Protein AF-A0A811T6S0-F1 (afdb_monomer_lite)

pLDDT: mean 76.05, std 18.69, range [38.94, 95.69]

Structure (mmCIF, N/CA/C/O backbone)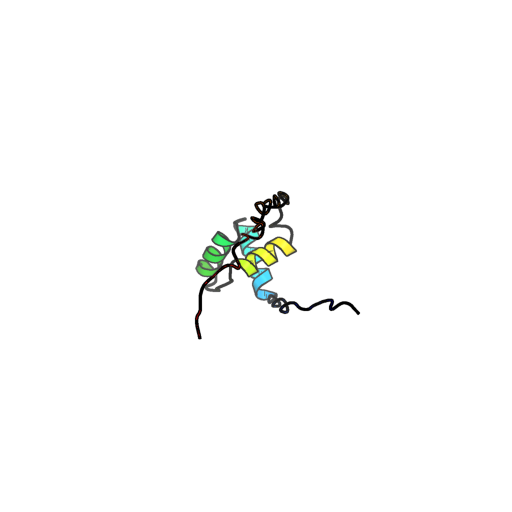:
data_AF-A0A811T6S0-F1
#
_entry.id   AF-A0A811T6S0-F1
#
loop_
_atom_site.group_PDB
_atom_site.id
_atom_site.type_symbol
_atom_site.label_atom_id
_atom_site.label_alt_id
_atom_site.label_comp_id
_atom_site.label_asym_id
_atom_site.label_entity_id
_atom_site.label_seq_id
_atom_site.pdbx_PDB_ins_code
_atom_site.Cartn_x
_atom_site.Cartn_y
_atom_site.Cartn_z
_atom_site.occupancy
_atom_site.B_iso_or_equiv
_atom_site.auth_seq_id
_atom_site.auth_comp_id
_atom_site.auth_asym_id
_atom_site.auth_atom_id
_atom_site.pdbx_PDB_model_num
ATOM 1 N N . MET A 1 1 ? 30.920 17.713 -7.776 1.00 40.75 1 MET A N 1
ATOM 2 C CA . MET A 1 1 ? 29.458 17.919 -7.659 1.00 40.75 1 MET A CA 1
ATOM 3 C C . MET A 1 1 ? 28.820 16.615 -7.222 1.00 40.75 1 MET A C 1
ATOM 5 O O . MET A 1 1 ? 29.126 15.578 -7.792 1.00 40.75 1 MET A O 1
ATOM 9 N N . ILE A 1 2 ? 28.019 16.673 -6.160 1.00 52.81 2 ILE A N 1
ATOM 10 C CA . ILE A 1 2 ? 27.469 15.518 -5.442 1.00 52.81 2 ILE A CA 1
ATOM 11 C C . ILE A 1 2 ? 26.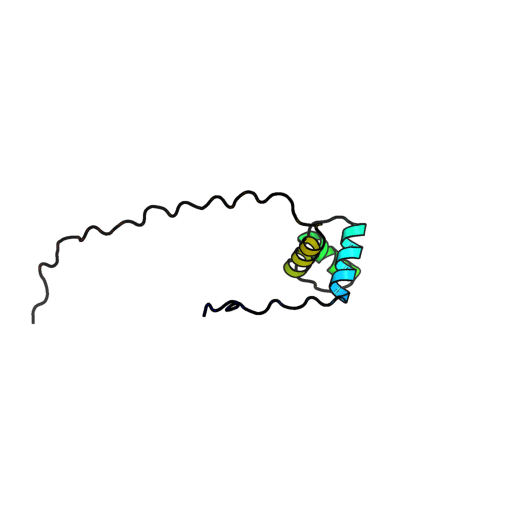436 14.790 -6.310 1.00 52.81 2 ILE A C 1
ATOM 13 O O . ILE A 1 2 ? 25.531 15.399 -6.881 1.00 52.81 2 ILE A O 1
ATOM 17 N N . SER A 1 3 ? 26.586 13.474 -6.384 1.00 56.41 3 SER A N 1
ATOM 18 C CA . SER A 1 3 ? 25.760 12.507 -7.096 1.00 56.41 3 SER A CA 1
ATOM 19 C C . SER A 1 3 ? 24.350 12.409 -6.490 1.00 56.41 3 SER A C 1
ATOM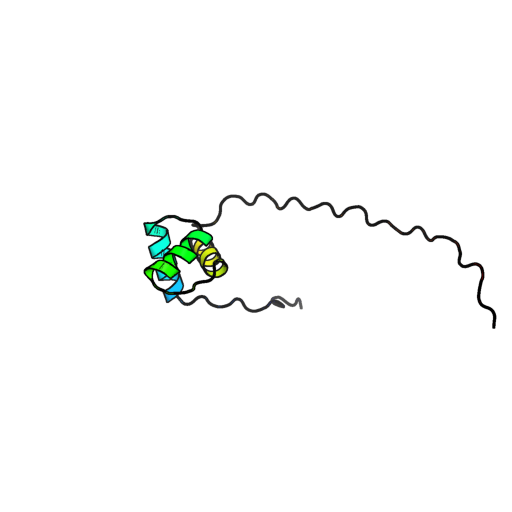 21 O O . SER A 1 3 ? 24.039 11.538 -5.683 1.00 56.41 3 SER A O 1
ATOM 23 N N . LYS A 1 4 ? 23.469 13.339 -6.872 1.00 61.00 4 LYS A N 1
ATOM 24 C CA . LYS A 1 4 ? 22.167 13.551 -6.216 1.00 61.00 4 LYS A CA 1
ATOM 25 C C . LYS A 1 4 ? 21.147 12.406 -6.334 1.00 61.00 4 LYS A C 1
ATOM 27 O O . LYS A 1 4 ? 20.155 12.469 -5.626 1.00 61.00 4 LYS A O 1
ATOM 32 N N . ASN A 1 5 ? 21.356 11.381 -7.170 1.00 60.78 5 ASN A N 1
ATOM 33 C CA . ASN A 1 5 ? 20.371 10.311 -7.409 1.00 60.78 5 ASN A CA 1
ATOM 34 C C . ASN A 1 5 ? 21.014 8.978 -7.867 1.00 60.78 5 ASN A C 1
ATOM 36 O O . ASN A 1 5 ? 20.680 8.466 -8.928 1.00 60.78 5 ASN A O 1
ATOM 40 N N . LEU A 1 6 ? 21.929 8.380 -7.095 1.00 65.94 6 LEU A N 1
ATOM 41 C CA . LEU A 1 6 ? 22.524 7.062 -7.431 1.00 65.94 6 LEU A CA 1
ATOM 42 C C . LEU A 1 6 ? 21.600 5.853 -7.146 1.00 65.94 6 LEU A C 1
ATOM 44 O O . LEU A 1 6 ? 22.057 4.716 -7.072 1.0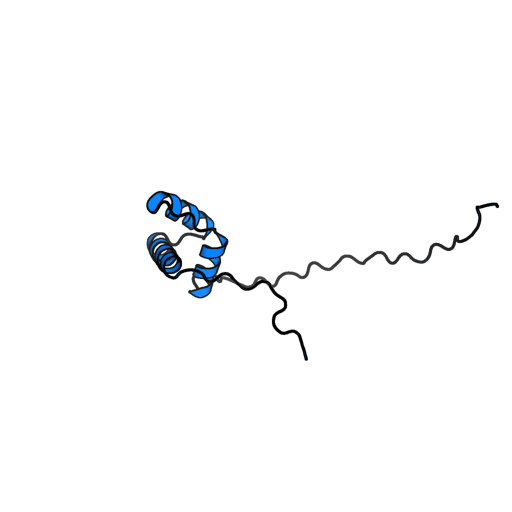0 65.94 6 LEU A O 1
ATOM 48 N N . GLY A 1 7 ? 20.300 6.082 -6.940 1.00 73.62 7 GLY A N 1
ATOM 49 C CA . GLY A 1 7 ? 19.334 5.040 -6.585 1.00 73.62 7 GLY A CA 1
ATOM 50 C C . GLY A 1 7 ? 18.574 4.473 -7.786 1.00 73.62 7 GLY A C 1
ATOM 51 O O . GLY A 1 7 ? 18.440 5.121 -8.821 1.00 73.62 7 GLY A O 1
ATOM 52 N N . ARG A 1 8 ? 17.998 3.271 -7.626 1.00 76.31 8 ARG A N 1
ATOM 53 C CA . ARG A 1 8 ? 17.070 2.698 -8.614 1.00 76.31 8 ARG A CA 1
ATOM 54 C C . ARG A 1 8 ? 15.870 3.643 -8.799 1.00 76.31 8 ARG A C 1
ATOM 56 O O . ARG A 1 8 ? 15.257 4.011 -7.791 1.00 76.31 8 ARG A O 1
ATOM 63 N N . PRO A 1 9 ? 15.486 3.997 -10.040 1.00 77.69 9 PRO A N 1
ATOM 64 C CA . PRO A 1 9 ? 14.310 4.826 -10.270 1.00 77.69 9 PRO A CA 1
ATOM 65 C C . PRO A 1 9 ? 13.073 4.158 -9.663 1.00 77.69 9 PRO A C 1
ATOM 67 O O . PRO A 1 9 ? 12.868 2.944 -9.789 1.00 77.69 9 PRO A O 1
ATOM 70 N N . LYS A 1 10 ? 12.255 4.953 -8.966 1.00 76.50 10 LYS A N 1
ATOM 71 C CA . LYS A 1 10 ? 10.991 4.465 -8.412 1.00 76.50 10 LYS A CA 1
ATOM 72 C C . LYS A 1 10 ? 10.067 4.104 -9.569 1.00 76.50 10 LYS A C 1
ATOM 74 O O . LYS A 1 10 ? 9.946 4.862 -10.526 1.00 76.50 10 LYS A O 1
ATOM 79 N N . LYS A 1 11 ? 9.413 2.948 -9.473 1.00 78.69 11 LYS A N 1
ATOM 80 C CA . LYS A 1 11 ? 8.389 2.567 -10.446 1.00 78.69 11 LYS A CA 1
ATOM 81 C C . LYS A 1 11 ? 7.212 3.529 -10.320 1.00 78.69 11 LYS A C 1
ATOM 83 O O . LYS A 1 11 ? 6.687 3.700 -9.219 1.00 78.69 11 LYS A O 1
ATOM 88 N N . THR A 1 12 ? 6.807 4.121 -11.435 1.00 83.00 12 THR A N 1
ATOM 89 C CA . THR A 1 12 ? 5.561 4.883 -11.515 1.00 83.00 12 THR A CA 1
ATOM 90 C C . THR A 1 12 ? 4.395 3.927 -11.295 1.00 83.00 12 THR A C 1
ATOM 92 O O . THR A 1 12 ? 4.347 2.848 -11.888 1.00 83.00 12 THR A O 1
ATOM 95 N N . ILE A 1 13 ? 3.487 4.295 -10.396 1.00 84.12 13 ILE A N 1
ATOM 96 C CA . ILE A 1 13 ? 2.268 3.533 -10.130 1.00 84.12 13 ILE A CA 1
ATOM 97 C C . ILE A 1 13 ? 1.219 4.035 -11.129 1.00 84.12 13 ILE A C 1
ATOM 99 O O . ILE A 1 13 ? 1.033 5.248 -11.221 1.00 84.12 13 ILE A O 1
ATOM 103 N N . PRO A 1 14 ? 0.572 3.157 -11.915 1.00 88.12 14 PRO A N 1
ATOM 104 C CA . PRO A 1 14 ? -0.471 3.586 -12.836 1.00 88.12 14 PRO A CA 1
ATOM 105 C C . PRO A 1 14 ? -1.688 4.093 -12.057 1.00 88.12 14 PRO A C 1
ATOM 107 O O . PRO A 1 14 ? -2.092 3.499 -11.056 1.00 88.12 14 PRO A O 1
ATOM 110 N N . GLU A 1 15 ? -2.311 5.155 -12.560 1.00 88.38 15 GLU A N 1
ATOM 111 C CA . GLU A 1 15 ? -3.458 5.821 -11.928 1.00 88.38 15 GLU A CA 1
ATOM 112 C C . GLU A 1 15 ? -4.655 4.877 -11.722 1.00 88.38 15 GLU A C 1
ATOM 114 O O . GLU A 1 15 ? -5.339 4.933 -10.702 1.00 88.38 15 GLU A O 1
ATOM 119 N N . SER A 1 16 ? -4.844 3.911 -12.630 1.00 90.00 16 SER A N 1
ATOM 120 C CA . SER A 1 16 ? -5.863 2.865 -12.484 1.00 90.00 16 SER A CA 1
ATOM 121 C C . SER A 1 16 ? -5.715 2.068 -11.184 1.00 90.00 16 SER A C 1
ATOM 123 O O . SER A 1 16 ? -6.725 1.724 -10.573 1.00 90.00 16 SER A O 1
ATOM 125 N N . TYR A 1 17 ? -4.486 1.794 -10.731 1.00 90.38 17 TYR A N 1
ATOM 126 C CA . TYR A 1 17 ? -4.266 1.109 -9.457 1.00 90.38 17 TYR A CA 1
ATOM 127 C C . TYR A 1 17 ? -4.524 2.024 -8.270 1.00 90.38 17 TYR A C 1
ATOM 129 O O . TYR A 1 17 ? -5.105 1.565 -7.290 1.00 90.38 17 TYR A O 1
ATOM 137 N N . GLU A 1 18 ? -4.141 3.301 -8.356 1.00 92.88 18 GLU A N 1
ATOM 138 C CA . GLU A 1 18 ? -4.422 4.270 -7.292 1.00 92.88 18 GLU A CA 1
ATOM 139 C C . GLU A 1 18 ? -5.933 4.354 -7.024 1.00 92.88 18 GLU A C 1
ATOM 141 O O . GLU A 1 18 ? -6.361 4.188 -5.882 1.00 92.88 18 GLU A O 1
ATOM 146 N N . ASN A 1 19 ? -6.745 4.464 -8.078 1.00 93.69 19 ASN A N 1
ATOM 147 C CA . ASN A 1 19 ? -8.204 4.539 -7.968 1.00 93.69 19 ASN A CA 1
ATOM 148 C C . ASN A 1 19 ? -8.832 3.287 -7.336 1.00 93.69 19 ASN A C 1
ATOM 150 O O . ASN A 1 19 ? -9.704 3.399 -6.471 1.00 93.69 19 ASN A O 1
ATOM 154 N N . VAL A 1 20 ? -8.379 2.088 -7.721 1.00 94.44 20 VAL A N 1
ATOM 155 C CA . VAL A 1 20 ? -8.871 0.829 -7.132 1.00 94.44 20 VAL A CA 1
ATOM 156 C C . VAL A 1 20 ? -8.526 0.761 -5.645 1.00 94.44 20 VAL A C 1
ATOM 158 O O . VAL A 1 20 ? -9.396 0.473 -4.823 1.00 94.44 20 VAL A O 1
ATOM 161 N N . ILE A 1 21 ? -7.279 1.076 -5.283 1.00 93.81 21 ILE A N 1
ATOM 162 C CA . ILE A 1 21 ? -6.819 1.054 -3.889 1.00 93.81 21 ILE A CA 1
ATOM 163 C C . ILE A 1 21 ? -7.636 2.026 -3.035 1.00 93.81 21 ILE A C 1
ATOM 165 O O . ILE A 1 21 ? -8.107 1.637 -1.967 1.00 93.81 21 ILE A O 1
ATOM 169 N N . LEU A 1 22 ? -7.832 3.260 -3.506 1.00 93.75 22 LEU A N 1
ATOM 170 C CA . LEU A 1 22 ? -8.587 4.288 -2.788 1.00 93.75 22 LEU A CA 1
ATOM 171 C C . LEU A 1 22 ? -10.039 3.871 -2.567 1.00 93.75 22 LEU A C 1
ATOM 173 O O . LEU A 1 22 ? -10.516 3.914 -1.436 1.00 93.75 22 LEU A O 1
ATOM 177 N N . LYS A 1 23 ? -10.708 3.368 -3.611 1.00 94.62 23 LYS A N 1
ATOM 178 C CA . LYS A 1 23 ? -12.097 2.902 -3.526 1.00 94.62 23 LYS A CA 1
ATOM 179 C C . LYS A 1 23 ? -12.264 1.754 -2.527 1.00 94.62 23 LYS A C 1
ATOM 181 O O . LYS A 1 23 ? -13.210 1.742 -1.740 1.00 94.62 23 LYS A O 1
ATOM 186 N N . LYS A 1 24 ? -11.355 0.770 -2.532 1.00 94.69 24 LYS A N 1
ATOM 187 C CA . LYS A 1 24 ? -11.416 -0.345 -1.568 1.00 94.69 24 LYS A CA 1
ATOM 188 C C . LYS A 1 24 ? -11.053 0.106 -0.154 1.00 94.69 24 LYS A C 1
ATOM 190 O O . LYS A 1 24 ? -11.667 -0.367 0.801 1.00 94.69 24 LYS A O 1
ATOM 195 N N . TYR A 1 25 ? -10.089 1.015 -0.010 1.00 94.25 25 TYR A N 1
ATOM 196 C CA . TYR A 1 25 ? -9.732 1.578 1.289 1.00 94.25 25 TYR A CA 1
ATOM 197 C C . TYR A 1 25 ? -10.880 2.393 1.886 1.00 94.25 25 TYR A C 1
ATOM 199 O O . TYR A 1 25 ? -11.161 2.254 3.069 1.00 94.25 25 TYR A O 1
ATOM 207 N N . GLU A 1 26 ? -11.598 3.179 1.089 1.00 93.00 26 GLU A N 1
ATOM 208 C CA . GLU A 1 26 ? -12.771 3.921 1.554 1.00 93.00 26 GLU A CA 1
ATOM 209 C C . GLU A 1 26 ? -13.877 2.983 2.055 1.00 93.00 26 GLU A C 1
ATOM 211 O O . GLU A 1 26 ? -14.443 3.211 3.123 1.00 93.00 26 GLU A O 1
ATOM 216 N N . ARG A 1 27 ? -14.121 1.884 1.328 1.00 94.31 27 ARG A N 1
ATOM 217 C CA . ARG A 1 27 ? -15.151 0.897 1.671 1.00 94.31 27 ARG A CA 1
ATOM 218 C C . ARG A 1 27 ? -14.837 0.104 2.939 1.00 94.31 27 ARG A C 1
ATOM 220 O O . ARG A 1 27 ? -15.731 -0.115 3.749 1.00 94.31 27 ARG A O 1
ATOM 227 N N . TYR A 1 28 ? -13.600 -0.370 3.084 1.00 92.38 28 TYR A N 1
ATOM 228 C CA . TYR A 1 28 ? -13.242 -1.335 4.129 1.00 92.38 28 TYR A CA 1
ATOM 229 C C . TYR A 1 28 ? -12.337 -0.769 5.229 1.00 92.38 28 TYR A C 1
ATOM 231 O O . TYR A 1 28 ? -12.294 -1.325 6.323 1.00 92.38 28 TYR A O 1
ATOM 239 N N . ARG A 1 29 ? -11.597 0.312 4.953 1.00 89.81 29 ARG A N 1
ATOM 240 C CA . ARG A 1 29 ? -10.612 0.950 5.851 1.00 89.81 29 ARG A CA 1
ATOM 241 C C . ARG A 1 29 ? -9.604 -0.030 6.463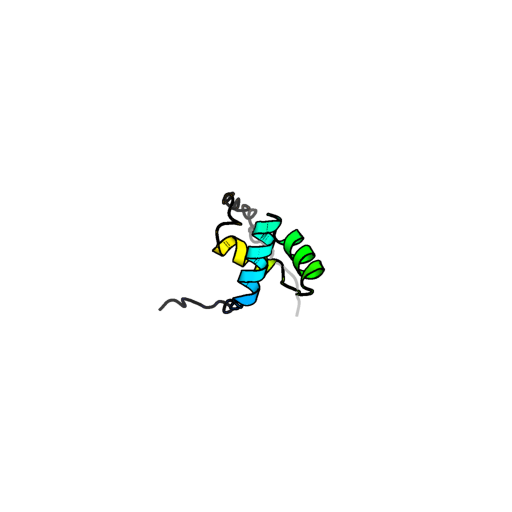 1.00 89.81 29 ARG A C 1
ATOM 243 O O . ARG A 1 29 ? -9.273 0.041 7.643 1.00 89.81 29 ARG A O 1
ATOM 250 N N . LEU A 1 30 ? -9.118 -0.963 5.645 1.00 90.56 30 LEU A N 1
ATOM 251 C CA . LEU A 1 30 ? -8.192 -2.019 6.059 1.00 90.56 30 LEU A CA 1
ATOM 252 C C . LEU A 1 30 ? -6.724 -1.646 5.816 1.00 90.56 30 LEU A C 1
ATOM 254 O O . LEU A 1 30 ? -6.398 -0.743 5.047 1.00 90.56 30 LEU A O 1
ATOM 258 N N . ASN A 1 31 ? -5.820 -2.399 6.449 1.00 90.88 31 ASN A N 1
ATOM 259 C CA . ASN A 1 31 ? -4.385 -2.293 6.190 1.00 90.88 31 ASN A CA 1
ATOM 260 C C . ASN A 1 31 ? -4.008 -2.832 4.789 1.00 90.88 31 ASN A C 1
ATOM 262 O O . ASN A 1 31 ? -4.786 -3.527 4.132 1.00 90.88 31 ASN A O 1
ATOM 266 N N . ALA A 1 32 ? -2.781 -2.544 4.343 1.00 92.31 32 ALA A N 1
ATOM 267 C CA . ALA A 1 32 ? -2.310 -2.922 3.007 1.00 92.31 32 ALA A CA 1
ATOM 268 C C . ALA A 1 32 ? -2.344 -4.442 2.742 1.00 92.31 32 ALA A C 1
ATOM 270 O O . ALA A 1 32 ? -2.651 -4.858 1.628 1.00 92.31 32 ALA A O 1
ATOM 271 N N . LEU A 1 33 ? -2.066 -5.263 3.761 1.00 92.56 33 LEU A N 1
ATOM 272 C CA . LEU A 1 33 ? -2.040 -6.724 3.641 1.00 92.56 33 LEU A CA 1
ATOM 273 C C . LEU A 1 33 ? -3.437 -7.309 3.400 1.00 92.56 33 LEU A C 1
ATOM 275 O O . LEU A 1 33 ? -3.607 -8.209 2.580 1.00 92.56 33 LEU A O 1
ATOM 279 N N . TYR A 1 34 ? -4.452 -6.799 4.096 1.00 93.69 34 TYR A N 1
ATOM 280 C CA . TYR A 1 34 ? -5.829 -7.226 3.867 1.00 93.69 34 TYR A CA 1
ATOM 281 C C . TYR A 1 34 ? -6.391 -6.644 2.571 1.00 93.69 34 TYR A C 1
ATOM 283 O O . TYR A 1 34 ? -7.093 -7.353 1.854 1.00 93.69 34 TYR A O 1
ATOM 291 N N . LEU A 1 35 ? -6.037 -5.405 2.221 1.00 94.50 35 LEU A N 1
ATOM 292 C CA . LEU A 1 35 ? -6.433 -4.817 0.941 1.00 94.50 35 LEU A CA 1
ATOM 293 C C . LEU A 1 35 ? -5.915 -5.611 -0.257 1.00 94.50 35 LEU A C 1
ATOM 295 O O . LEU A 1 35 ? -6.666 -5.798 -1.205 1.00 94.50 35 LEU A O 1
ATOM 299 N N . GLU A 1 36 ? -4.686 -6.127 -0.211 1.00 95.69 36 GLU A N 1
ATOM 300 C CA . GLU A 1 36 ? -4.158 -7.004 -1.264 1.00 95.69 36 GLU A CA 1
ATOM 301 C C . GLU A 1 36 ? -5.066 -8.221 -1.494 1.00 95.69 36 GLU A C 1
ATOM 303 O O . GLU A 1 36 ? -5.427 -8.529 -2.632 1.00 95.69 36 GLU A O 1
ATOM 308 N N . LYS A 1 37 ? -5.501 -8.873 -0.409 1.00 95.12 37 LYS A N 1
ATOM 309 C CA . LYS A 1 37 ? -6.403 -10.030 -0.480 1.00 95.12 37 LYS A CA 1
ATOM 310 C C . LYS A 1 37 ? -7.781 -9.650 -1.016 1.00 95.12 37 LYS A C 1
ATOM 312 O O . LYS A 1 37 ? -8.318 -10.367 -1.854 1.00 95.12 37 LYS A O 1
ATOM 317 N N . VAL A 1 38 ? -8.338 -8.529 -0.558 1.00 95.31 38 VAL A N 1
ATOM 318 C CA . VAL A 1 38 ? -9.662 -8.044 -0.983 1.00 95.31 38 VAL A CA 1
ATOM 319 C C . VAL A 1 38 ? -9.662 -7.651 -2.460 1.00 95.31 38 VAL A C 1
ATOM 321 O O . VAL A 1 38 ? -10.553 -8.059 -3.199 1.00 95.31 38 VAL A O 1
ATOM 324 N N . ILE A 1 39 ? -8.648 -6.912 -2.916 1.00 94.81 39 ILE A N 1
ATOM 325 C CA . ILE A 1 39 ? -8.509 -6.506 -4.322 1.00 94.81 39 ILE A CA 1
ATOM 326 C C . ILE A 1 39 ? -8.364 -7.740 -5.215 1.00 94.81 39 ILE A C 1
ATOM 328 O O . ILE A 1 39 ? -9.000 -7.825 -6.264 1.00 94.81 39 ILE A O 1
ATOM 332 N N . TYR A 1 40 ? -7.580 -8.732 -4.787 1.00 95.25 40 TYR A N 1
ATOM 333 C CA . TYR A 1 40 ? -7.447 -9.972 -5.543 1.00 95.25 40 TYR A CA 1
ATOM 334 C C . TYR A 1 40 ? -8.752 -10.779 -5.592 1.00 95.25 40 TYR A C 1
ATOM 336 O O . TYR A 1 40 ? -9.077 -11.348 -6.633 1.00 95.25 40 TYR A O 1
ATOM 344 N N . ALA A 1 41 ? -9.504 -10.823 -4.491 1.00 95.12 41 ALA A N 1
ATOM 345 C CA . ALA A 1 41 ? -10.765 -11.551 -4.420 1.00 95.12 41 ALA A CA 1
ATOM 346 C C . ALA A 1 41 ? -11.865 -10.912 -5.285 1.00 95.12 41 ALA A C 1
ATOM 348 O O . ALA A 1 41 ? -12.573 -11.632 -5.984 1.00 95.12 41 ALA A O 1
ATOM 349 N N . GLU A 1 42 ? -11.998 -9.583 -5.257 1.00 94.94 42 GLU A N 1
ATOM 350 C CA . GLU A 1 42 ? -13.078 -8.873 -5.956 1.00 94.94 42 GLU A CA 1
ATOM 351 C C . GLU A 1 42 ? -12.728 -8.529 -7.407 1.00 94.94 42 GLU A C 1
ATOM 353 O O . GLU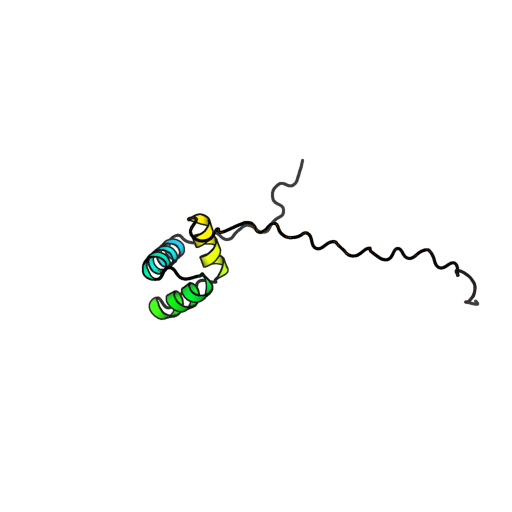 A 1 42 ? -13.527 -8.772 -8.306 1.00 94.94 42 GLU A O 1
ATOM 358 N N . ASP A 1 43 ? -11.536 -7.981 -7.646 1.00 91.50 43 ASP A N 1
ATOM 359 C CA . ASP A 1 43 ? -11.176 -7.415 -8.950 1.00 91.50 43 ASP A CA 1
ATOM 360 C C . ASP A 1 43 ? -10.241 -8.340 -9.747 1.00 91.50 43 ASP A C 1
ATOM 362 O O . ASP A 1 43 ? -9.933 -8.066 -10.904 1.00 91.50 43 ASP A O 1
ATOM 366 N N . ARG A 1 44 ? -9.762 -9.439 -9.138 1.00 92.50 44 ARG A N 1
ATOM 367 C CA . ARG A 1 44 ? -8.798 -10.399 -9.726 1.00 92.50 44 ARG A CA 1
ATOM 368 C C . ARG A 1 44 ? -7.470 -9.753 -10.145 1.00 92.50 44 ARG A C 1
ATOM 370 O O . ARG A 1 44 ? -6.674 -10.366 -10.856 1.00 92.50 44 ARG A O 1
ATOM 377 N N . VAL A 1 45 ? -7.184 -8.548 -9.649 1.00 91.31 45 VAL A N 1
ATOM 378 C CA . VAL A 1 45 ? -5.941 -7.811 -9.895 1.00 91.31 45 VAL A CA 1
ATOM 379 C C . VAL A 1 45 ? -4.942 -8.103 -8.779 1.00 91.31 45 VAL A C 1
ATOM 381 O O . VAL A 1 45 ? -5.251 -7.980 -7.596 1.00 91.31 45 VAL A O 1
ATOM 384 N N . ARG A 1 46 ? -3.706 -8.462 -9.142 1.00 92.25 46 ARG A N 1
ATOM 385 C CA . ARG A 1 46 ? -2.606 -8.600 -8.178 1.00 92.25 46 ARG A CA 1
ATOM 386 C C . ARG A 1 46 ? -1.853 -7.285 -8.044 1.00 92.25 46 ARG A C 1
ATOM 388 O O . ARG A 1 46 ? -0.998 -6.967 -8.868 1.00 92.25 46 ARG A O 1
ATOM 395 N N . ILE A 1 47 ? -2.156 -6.544 -6.983 1.00 91.94 47 ILE A N 1
ATOM 396 C CA . ILE A 1 47 ? -1.412 -5.342 -6.604 1.00 91.94 47 ILE A CA 1
ATOM 397 C C . ILE A 1 47 ? -0.529 -5.690 -5.402 1.00 91.94 47 ILE A C 1
ATOM 399 O O . ILE A 1 47 ? -1.063 -6.074 -4.365 1.00 91.94 47 ILE A O 1
ATOM 403 N N . PRO A 1 48 ? 0.805 -5.554 -5.498 1.00 91.62 48 PRO A N 1
ATOM 404 C CA . PRO A 1 48 ? 1.686 -5.927 -4.401 1.00 91.62 48 PRO A CA 1
ATOM 405 C C . PRO A 1 48 ? 1.493 -4.988 -3.206 1.00 91.62 48 PRO A C 1
ATOM 407 O O . PRO A 1 48 ? 1.357 -3.772 -3.386 1.00 91.62 48 PRO A O 1
ATOM 410 N N . HIS A 1 49 ? 1.589 -5.529 -1.987 1.00 90.44 49 HIS A N 1
ATOM 411 C CA . HIS A 1 49 ? 1.390 -4.769 -0.745 1.00 90.44 49 HIS A CA 1
ATOM 412 C C . HIS A 1 49 ? 2.186 -3.450 -0.687 1.00 90.44 49 HIS A C 1
ATOM 414 O O . HIS A 1 49 ? 1.683 -2.445 -0.196 1.00 90.44 49 HIS A O 1
ATOM 420 N N . ASN A 1 50 ? 3.417 -3.429 -1.220 1.00 90.62 50 ASN A N 1
ATOM 421 C CA . ASN A 1 50 ? 4.283 -2.246 -1.237 1.00 90.62 50 ASN A CA 1
ATOM 422 C C . ASN A 1 50 ? 3.684 -1.098 -2.053 1.00 90.62 50 ASN A C 1
ATOM 424 O O . ASN A 1 50 ? 3.787 0.064 -1.661 1.00 90.62 50 ASN A O 1
ATOM 428 N N . THR A 1 51 ? 3.057 -1.416 -3.184 1.00 92.38 51 THR A N 1
ATOM 429 C CA . THR A 1 51 ? 2.364 -0.426 -4.012 1.00 92.38 51 THR A CA 1
ATOM 430 C C . THR A 1 51 ? 1.166 0.128 -3.255 1.00 92.38 51 THR A C 1
ATOM 432 O O . THR A 1 51 ? 1.027 1.343 -3.165 1.00 92.38 51 THR A O 1
ATOM 435 N N . ILE A 1 52 ? 0.369 -0.745 -2.630 1.00 93.31 52 ILE A N 1
ATOM 436 C CA . ILE A 1 52 ? -0.783 -0.348 -1.809 1.00 93.31 52 ILE A CA 1
ATOM 437 C C . ILE A 1 52 ? -0.334 0.573 -0.671 1.00 93.31 52 ILE A C 1
ATOM 439 O O . ILE A 1 52 ? -0.869 1.664 -0.506 1.00 93.31 52 ILE A O 1
ATOM 443 N N . HIS A 1 53 ? 0.709 0.189 0.064 1.00 91.38 53 HIS A N 1
ATOM 444 C CA . HIS A 1 53 ? 1.255 0.978 1.168 1.00 91.38 53 HIS A CA 1
ATOM 445 C C . HIS A 1 53 ? 1.779 2.344 0.722 1.00 91.38 53 HIS A C 1
ATOM 447 O O . HIS A 1 53 ? 1.546 3.345 1.395 1.00 91.38 53 HIS A O 1
ATOM 453 N N . ASN A 1 54 ? 2.468 2.409 -0.420 1.00 90.31 54 ASN A N 1
ATOM 454 C CA . ASN A 1 54 ? 2.962 3.672 -0.968 1.00 90.31 54 ASN A CA 1
ATOM 455 C C . ASN A 1 54 ? 1.820 4.606 -1.381 1.00 90.31 54 ASN A C 1
ATOM 457 O O . ASN A 1 54 ? 1.910 5.804 -1.120 1.00 90.31 54 ASN A O 1
ATOM 461 N N . VAL A 1 55 ? 0.748 4.071 -1.972 1.00 91.94 55 VAL A N 1
ATOM 462 C CA . VAL A 1 55 ? -0.460 4.846 -2.289 1.00 91.94 55 VAL A CA 1
ATOM 463 C C . VAL A 1 55 ? -1.106 5.344 -1.000 1.00 91.94 55 VAL A C 1
ATOM 465 O O . VAL A 1 55 ? -1.281 6.544 -0.833 1.00 91.94 55 VAL A O 1
ATOM 468 N N . LEU A 1 56 ? -1.356 4.475 -0.020 1.00 91.38 56 LEU A N 1
ATOM 469 C CA . LEU A 1 56 ? -1.942 4.894 1.258 1.00 91.38 56 LEU A CA 1
ATOM 470 C C . LEU A 1 56 ? -1.092 5.955 1.978 1.00 91.38 56 LEU A C 1
ATOM 472 O O . LEU A 1 56 ? -1.643 6.873 2.580 1.00 91.38 56 LEU A O 1
ATOM 476 N N . LYS A 1 57 ? 0.240 5.878 1.883 1.00 90.31 57 LYS A N 1
ATOM 477 C CA . LYS A 1 57 ? 1.158 6.914 2.382 1.00 90.31 57 LYS A CA 1
ATOM 478 C C . LYS A 1 57 ? 1.020 8.235 1.632 1.00 90.31 57 LYS A C 1
ATOM 480 O O . LYS A 1 57 ? 0.967 9.280 2.272 1.00 90.31 57 LYS A O 1
ATOM 485 N N . LYS A 1 58 ? 0.961 8.195 0.296 1.00 89.25 58 LYS A N 1
ATOM 486 C CA . LYS A 1 58 ? 0.803 9.377 -0.573 1.00 89.25 58 LYS A CA 1
ATOM 487 C C . LYS A 1 58 ? -0.449 10.179 -0.205 1.00 89.25 58 LYS A C 1
ATOM 489 O O . LYS A 1 58 ? -0.390 11.400 -0.192 1.00 89.25 58 LYS A O 1
ATOM 494 N N . TYR A 1 59 ? -1.538 9.494 0.143 1.00 88.12 59 TYR A N 1
ATOM 495 C CA . TYR A 1 59 ? -2.815 10.107 0.526 1.00 88.12 59 TYR A CA 1
ATOM 496 C C . TYR A 1 59 ? -2.984 10.327 2.042 1.00 88.12 59 TYR A C 1
ATOM 498 O O . TYR A 1 59 ? -4.059 10.708 2.491 1.00 88.12 59 TYR A O 1
ATOM 506 N N . GLY A 1 60 ? -1.949 10.088 2.855 1.00 85.50 60 GLY A N 1
ATOM 507 C CA . GLY A 1 60 ? -1.996 10.322 4.305 1.00 85.50 60 GLY A CA 1
ATOM 508 C C . GLY A 1 60 ? -2.812 9.303 5.113 1.00 85.50 60 GLY A C 1
ATOM 509 O O . GLY A 1 60 ? -2.962 9.462 6.320 1.00 85.50 60 GLY A O 1
ATOM 510 N N . PHE A 1 61 ? -3.299 8.229 4.490 1.00 83.38 61 PHE A N 1
ATOM 511 C CA . PHE A 1 61 ? -4.035 7.152 5.161 1.00 83.38 61 PHE A CA 1
ATOM 512 C C . PHE A 1 61 ? -3.132 6.211 5.960 1.00 83.38 61 PHE A C 1
ATOM 514 O O . PHE A 1 61 ? -3.556 5.623 6.952 1.00 83.38 61 PHE A O 1
ATOM 521 N N . ALA A 1 62 ? -1.874 6.073 5.540 1.00 72.12 62 ALA A N 1
ATOM 522 C CA . ALA A 1 62 ? -0.863 5.298 6.244 1.00 72.12 62 ALA A CA 1
ATOM 523 C C . ALA A 1 62 ? 0.253 6.229 6.730 1.00 72.12 62 ALA A C 1
ATOM 525 O O . ALA A 1 62 ? 1.170 6.568 5.985 1.00 72.12 62 ALA A O 1
ATOM 526 N N . GLY A 1 63 ? 0.186 6.636 7.998 1.00 64.38 63 GLY A N 1
ATOM 527 C CA . GLY A 1 63 ? 1.163 7.544 8.596 1.00 64.38 63 GLY A CA 1
ATOM 528 C C . GLY A 1 63 ? 0.860 7.849 10.059 1.00 64.38 63 GLY A C 1
ATOM 529 O O . GLY A 1 63 ? 0.417 8.942 10.379 1.00 64.38 63 GLY A O 1
ATOM 530 N N . GLY A 1 64 ? 1.100 6.886 10.952 1.00 49.81 64 GLY A N 1
ATOM 531 C CA . GLY A 1 64 ? 0.967 7.070 12.400 1.00 49.81 64 GLY A CA 1
ATOM 532 C C . GLY A 1 64 ? 2.292 6.818 13.112 1.00 49.81 64 GLY A C 1
ATOM 533 O O . GLY A 1 64 ? 2.754 5.684 13.133 1.00 49.81 64 GLY A O 1
ATOM 534 N N . LYS A 1 65 ? 2.867 7.892 13.675 1.00 45.00 65 LYS A N 1
ATOM 535 C CA . LYS A 1 65 ? 4.106 7.993 14.474 1.00 45.00 65 LYS A CA 1
ATOM 536 C C . LYS A 1 65 ? 5.361 7.361 13.856 1.00 45.00 65 LYS A C 1
ATOM 538 O O . LYS A 1 65 ? 5.561 6.151 13.855 1.00 45.00 65 LYS A O 1
ATOM 543 N N . GLN A 1 66 ? 6.295 8.235 13.471 1.00 49.81 66 GLN A N 1
ATOM 544 C CA . GLN A 1 66 ? 7.719 7.944 13.591 1.00 49.81 66 GLN A CA 1
ATOM 545 C C . GLN A 1 66 ? 7.981 7.560 15.056 1.00 49.81 66 GLN A C 1
ATOM 547 O O . GLN A 1 66 ? 8.242 8.417 15.895 1.00 49.81 66 GLN A O 1
ATOM 552 N N . VAL A 1 67 ? 7.875 6.275 15.399 1.00 47.25 67 VAL A N 1
ATOM 553 C CA . VAL A 1 67 ? 8.686 5.767 16.499 1.00 47.25 67 VAL A CA 1
ATOM 554 C C . VAL A 1 67 ? 10.086 5.895 15.939 1.00 47.25 67 VAL A C 1
ATOM 556 O O . VAL A 1 67 ? 10.441 5.177 15.003 1.00 47.25 67 VAL A O 1
ATOM 559 N N . SER A 1 68 ? 10.791 6.929 16.398 1.00 48.38 68 SER A N 1
ATOM 560 C CA . SER A 1 68 ? 12.216 7.114 16.184 1.00 48.38 68 SER A CA 1
ATOM 561 C C . SER A 1 68 ? 12.840 5.733 16.158 1.00 48.38 68 SER A C 1
ATOM 563 O O . SER A 1 68 ? 12.737 4.977 17.126 1.00 48.38 68 SER A O 1
ATOM 565 N N . ARG A 1 69 ? 13.363 5.355 14.988 1.00 46.50 69 ARG A N 1
ATOM 566 C CA . ARG A 1 69 ? 14.152 4.143 14.825 1.00 46.50 69 ARG A CA 1
ATOM 567 C C . ARG A 1 69 ? 15.173 4.213 15.948 1.00 46.50 69 ARG A C 1
ATOM 569 O O . ARG A 1 69 ? 16.053 5.064 15.884 1.00 46.50 69 ARG A O 1
ATOM 576 N N . LYS A 1 70 ? 14.982 3.428 17.016 1.00 53.41 70 LYS A N 1
ATOM 577 C CA . LYS A 1 70 ? 16.003 3.270 18.046 1.00 53.41 70 LYS A CA 1
ATOM 578 C C . LYS A 1 70 ? 17.218 2.841 17.251 1.00 53.41 70 LYS A C 1
ATOM 580 O O . LYS A 1 70 ? 17.171 1.798 16.601 1.00 53.41 70 LYS A O 1
ATOM 585 N N . GLU A 1 71 ? 18.217 3.710 17.186 1.00 58.28 71 GLU A N 1
ATOM 586 C CA . GLU A 1 71 ? 19.521 3.338 16.678 1.00 58.28 71 GLU A CA 1
ATOM 587 C C . GLU A 1 71 ? 19.901 2.098 17.478 1.00 58.28 71 GLU A C 1
ATOM 589 O O . GLU A 1 71 ? 20.057 2.157 18.701 1.00 58.28 71 GLU A O 1
ATOM 594 N N . GLU A 1 72 ? 19.919 0.940 16.821 1.00 61.53 72 GLU A N 1
ATOM 595 C CA . GLU A 1 72 ? 20.592 -0.211 17.391 1.00 61.53 72 GLU A CA 1
ATOM 596 C C . GLU A 1 72 ? 22.021 0.264 17.600 1.00 61.53 72 GLU A C 1
ATOM 598 O O . GLU A 1 72 ? 22.738 0.534 16.635 1.00 61.53 72 GLU A O 1
ATOM 603 N N . LYS A 1 73 ? 22.401 0.475 18.866 1.00 62.78 73 LYS A N 1
ATOM 604 C CA . LYS A 1 73 ? 23.792 0.726 19.219 1.00 62.78 73 LYS A CA 1
ATOM 605 C C . LYS A 1 73 ? 24.572 -0.427 18.612 1.00 62.78 73 LYS A C 1
ATOM 607 O O . LYS A 1 73 ? 24.423 -1.562 19.063 1.00 62.78 73 LYS A O 1
ATOM 612 N N . SER A 1 74 ? 25.365 -0.143 17.584 1.00 64.38 74 SER A N 1
ATOM 613 C CA . SER A 1 74 ? 26.377 -1.074 17.114 1.00 64.38 74 SER A CA 1
ATOM 614 C C . SER A 1 74 ? 27.170 -1.491 18.348 1.00 64.38 74 SER A C 1
ATOM 616 O O . SER A 1 74 ? 27.743 -0.629 19.022 1.00 64.38 74 SER A O 1
ATOM 618 N N . GLY A 1 75 ? 27.127 -2.779 18.702 1.00 64.62 75 GLY A N 1
ATOM 619 C CA . GLY A 1 75 ? 27.941 -3.297 19.797 1.00 64.62 75 GLY A CA 1
ATOM 620 C C . GLY A 1 75 ? 29.399 -2.889 19.571 1.00 64.62 75 GLY A C 1
ATOM 621 O O . GLY A 1 75 ? 29.797 -2.732 18.412 1.00 64.62 75 GLY A O 1
ATOM 622 N N . PRO A 1 76 ? 30.186 -2.657 20.636 1.00 63.25 76 PRO A N 1
ATOM 623 C CA . PRO A 1 76 ? 31.581 -2.285 20.471 1.00 63.25 76 PRO A CA 1
ATOM 624 C C . PRO A 1 76 ? 32.246 -3.333 19.580 1.00 63.25 76 PRO A C 1
ATOM 626 O O . PRO A 1 76 ? 32.264 -4.521 19.906 1.00 63.25 76 PRO A O 1
ATOM 629 N N . MET A 1 77 ? 32.734 -2.899 18.419 1.00 61.38 77 MET A N 1
ATOM 630 C CA . MET A 1 77 ? 33.535 -3.754 17.562 1.00 61.38 77 MET A CA 1
ATOM 631 C C . MET A 1 77 ? 34.764 -4.113 18.392 1.00 61.38 77 MET A C 1
ATOM 633 O O . MET A 1 77 ? 35.460 -3.214 18.860 1.00 61.38 77 MET A O 1
ATOM 637 N N . TYR A 1 78 ? 34.974 -5.403 18.666 1.00 65.12 78 TYR A N 1
ATOM 638 C CA . TYR A 1 78 ? 36.153 -5.860 19.392 1.00 65.12 78 TYR A CA 1
ATOM 639 C C . TYR A 1 78 ? 37.380 -5.406 18.601 1.00 65.12 78 TYR A C 1
ATOM 641 O O . TYR A 1 78 ? 37.717 -5.988 17.568 1.00 65.12 78 TYR A O 1
ATOM 649 N N . GLU A 1 79 ? 38.021 -4.327 19.050 1.00 61.38 79 GLU A N 1
ATOM 650 C CA . GLU A 1 79 ? 39.357 -3.990 18.599 1.00 61.38 79 GLU A CA 1
ATOM 651 C C . GLU A 1 79 ? 40.223 -5.201 18.928 1.00 61.38 79 GLU A C 1
ATOM 653 O O . GLU A 1 79 ? 40.463 -5.515 20.098 1.00 61.38 79 GLU A O 1
ATOM 658 N N . ARG A 1 80 ? 40.692 -5.910 17.895 1.00 65.25 80 ARG A N 1
ATOM 659 C CA . ARG A 1 80 ? 41.816 -6.823 18.068 1.00 65.25 80 ARG A CA 1
ATOM 660 C C . ARG A 1 80 ? 42.997 -5.962 18.497 1.00 65.25 80 ARG A C 1
ATOM 662 O O . ARG A 1 80 ? 43.717 -5.429 17.657 1.00 65.25 80 ARG A O 1
ATOM 669 N N . LYS A 1 81 ? 43.202 -5.831 19.811 1.00 54.72 81 LYS A N 1
ATOM 670 C CA . LYS A 1 81 ? 44.509 -5.477 20.359 1.00 54.72 81 LYS A CA 1
ATOM 671 C C . LYS A 1 81 ? 45.474 -6.469 19.737 1.00 54.72 81 LYS A C 1
ATOM 673 O O . LYS A 1 81 ? 45.271 -7.673 19.877 1.00 54.72 81 LYS A O 1
ATOM 678 N N . GLN A 1 82 ? 46.422 -5.956 18.961 1.00 61.34 82 GLN A N 1
ATOM 679 C CA . GLN A 1 82 ? 47.444 -6.741 18.285 1.00 61.34 82 GLN A CA 1
ATOM 680 C C . GLN A 1 82 ? 47.946 -7.831 19.238 1.00 61.34 82 GLN A C 1
ATOM 682 O O . GLN A 1 82 ? 48.593 -7.533 20.242 1.00 61.34 82 GLN A O 1
ATOM 687 N N . SER A 1 83 ? 47.605 -9.091 18.965 1.00 46.72 83 SER A N 1
ATOM 688 C CA . SER A 1 83 ? 48.222 -10.205 19.667 1.00 46.72 83 SER A CA 1
ATOM 689 C C . SER A 1 83 ? 49.644 -10.287 19.135 1.00 46.72 83 SER A C 1
ATOM 691 O O . SER A 1 83 ? 49.880 -10.744 18.016 1.00 46.72 83 SER A O 1
ATOM 693 N N . LEU A 1 84 ? 50.567 -9.743 19.924 1.00 57.12 84 LEU A N 1
ATOM 694 C CA . LEU A 1 84 ? 52.010 -9.850 19.780 1.00 57.12 84 LEU A CA 1
ATOM 695 C C . LEU A 1 84 ? 52.414 -11.324 19.706 1.00 57.12 84 LEU A C 1
ATOM 697 O O . LEU A 1 84 ? 52.776 -11.928 20.711 1.00 57.12 84 LEU A O 1
ATOM 701 N N . THR A 1 85 ? 52.344 -11.931 18.525 1.00 48.69 85 THR A N 1
ATOM 702 C CA . THR A 1 85 ? 53.054 -13.180 18.230 1.00 48.69 85 THR A CA 1
ATOM 703 C C . THR A 1 85 ? 53.309 -13.314 16.731 1.00 48.69 85 THR A C 1
ATOM 705 O O . THR A 1 85 ? 53.000 -14.321 16.108 1.00 48.69 85 THR A O 1
ATOM 708 N N . ALA A 1 86 ? 53.951 -12.307 16.136 1.00 48.53 86 ALA A N 1
ATOM 709 C CA . ALA A 1 86 ? 54.833 -12.568 15.001 1.00 48.53 86 ALA A CA 1
ATOM 710 C C . ALA A 1 86 ? 56.128 -13.189 15.552 1.00 48.53 86 ALA A C 1
ATOM 712 O O . ALA A 1 86 ? 57.178 -12.553 15.601 1.00 48.53 86 ALA A O 1
ATOM 713 N N . ARG A 1 87 ? 56.042 -14.413 16.078 1.00 49.53 87 ARG A N 1
ATOM 714 C CA . ARG A 1 87 ? 57.225 -15.192 16.424 1.00 49.53 87 ARG A CA 1
ATOM 715 C C . ARG A 1 87 ? 56.994 -16.640 16.035 1.00 49.53 87 ARG A C 1
ATOM 717 O O . ARG A 1 87 ? 56.093 -17.273 16.566 1.00 49.53 87 ARG A O 1
ATOM 724 N N . ALA A 1 88 ? 57.893 -17.097 15.167 1.00 47.22 88 ALA A N 1
ATOM 725 C CA . ALA A 1 88 ? 58.161 -18.481 14.807 1.00 47.22 88 ALA A CA 1
ATOM 726 C C . ALA A 1 88 ? 57.056 -19.179 13.995 1.00 47.22 88 ALA A C 1
ATOM 728 O O . ALA A 1 88 ? 55.969 -19.418 14.497 1.00 47.22 88 ALA A O 1
ATOM 729 N N . TYR A 1 89 ? 57.331 -19.474 12.719 1.00 48.62 89 TYR A N 1
ATOM 730 C CA . TYR A 1 89 ? 57.557 -20.828 12.174 1.00 48.62 89 TYR A CA 1
ATOM 731 C C . TYR A 1 89 ? 57.478 -20.803 10.633 1.00 48.62 89 TYR A C 1
ATOM 733 O O . TYR A 1 89 ? 56.542 -20.246 10.069 1.00 48.62 89 TYR A O 1
ATOM 741 N N . GLY A 1 90 ? 58.464 -21.429 9.977 1.00 39.22 90 GLY A N 1
ATOM 742 C CA . GLY A 1 90 ? 58.583 -21.585 8.517 1.00 39.22 90 GLY A CA 1
ATOM 743 C C . GLY A 1 90 ? 59.921 -21.032 8.015 1.00 39.22 90 GLY A C 1
ATOM 744 O O . GLY A 1 90 ? 59.966 -19.894 7.577 1.00 39.22 90 GLY A O 1
ATOM 745 N N . LEU A 1 91 ? 61.079 -21.660 8.261 1.00 44.72 91 LEU A N 1
ATOM 746 C CA . LEU A 1 91 ? 61.552 -22.882 7.587 1.00 44.72 91 LEU A CA 1
ATOM 747 C C . LEU A 1 91 ? 61.301 -22.852 6.071 1.00 44.72 91 LEU A C 1
ATOM 749 O O . LEU A 1 91 ? 60.295 -23.388 5.611 1.00 44.72 91 LEU A O 1
ATOM 753 N N . ALA A 1 92 ? 62.223 -22.224 5.338 1.00 38.94 92 ALA A N 1
ATOM 754 C CA . ALA A 1 92 ? 62.926 -22.765 4.167 1.00 38.94 92 ALA A CA 1
ATOM 755 C C . ALA A 1 92 ? 63.996 -21.757 3.724 1.00 38.94 92 ALA A C 1
ATOM 757 O O . ALA A 1 92 ? 63.627 -20.585 3.490 1.00 38.94 92 ALA A O 1
#

Secondary structure (DSSP, 8-state):
---TT-SPPPPPPPHHHHHHHHHHHHHH---HHHHHHHHHHHH-----HHHHHHHHHHTTSS-----------PPPP---------------

Organism: NCBI:txid2608793

Foldseek 3Di:
DDPPDPDDDDDDDDVVVLVLLVVLCVVPVDQLVVSQVVCCVPVVDRDDSVNSQVSCVVVVSPDDDPPPPPPPPPPPDPPPPPPPPPDDDDDD

Sequence (92 aa):
MISKNLGRPKKTIPESYENVILKKYERYRLNALYLEKVIYAEDRVRIPHNTIHNVLKKYGFAGGKQVSRKEEKSGPMYERKQSLTARAYGLA

Radius of gyration: 25.37 Å; chains: 1; bounding box: 78×41×33 Å